Protein AF-A0A0D0DS39-F1 (afdb_monomer_lite)

Organism: NCBI:txid930991

Secondary structure (DSSP, 8-state):
--HHHHHHHHH-GGGGHHHHHHT--HHHHHHHHHHHHHSS---HHHHHHHHHHH-

Structure (mmCIF, N/CA/C/O backbone):
data_AF-A0A0D0DS39-F1
#
_entry.id   AF-A0A0D0DS39-F1
#
loop_
_atom_site.group_PDB
_atom_site.id
_atom_site.type_symbol
_atom_site.label_atom_id
_atom_site.label_alt_id
_atom_site.label_comp_id
_atom_site.label_asym_id
_atom_site.label_entity_id
_atom_site.label_seq_id
_atom_site.pdbx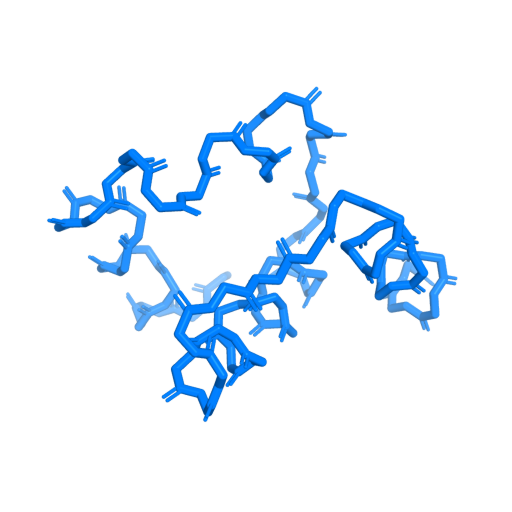_PDB_ins_code
_atom_site.Cartn_x
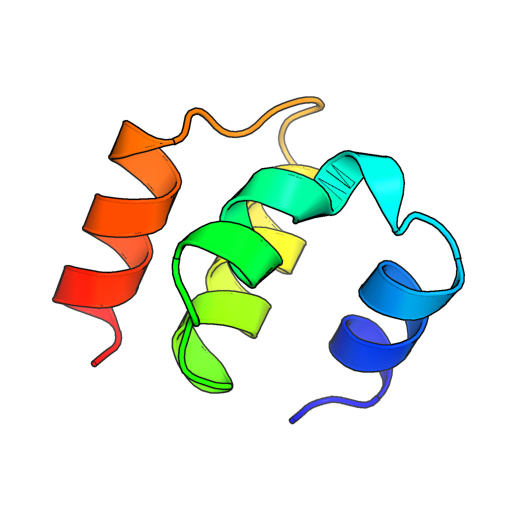_atom_site.Cartn_y
_atom_site.Cartn_z
_atom_site.occupancy
_atom_site.B_iso_or_equiv
_atom_site.auth_seq_id
_atom_site.auth_comp_id
_atom_site.auth_asym_id
_atom_site.auth_atom_id
_atom_site.pdbx_PDB_model_num
ATOM 1 N N . CYS A 1 1 ? -3.963 -12.858 -3.818 1.00 67.12 1 CYS A N 1
ATOM 2 C CA . CYS A 1 1 ? -4.441 -11.486 -3.549 1.00 67.12 1 CYS A CA 1
ATOM 3 C C . CYS A 1 1 ? -5.801 -11.605 -2.869 1.00 67.12 1 CYS A C 1
ATOM 5 O O . CYS A 1 1 ? -6.611 -12.374 -3.380 1.00 67.12 1 CYS A O 1
ATOM 7 N N . PRO A 1 2 ? -6.043 -10.963 -1.717 1.00 78.31 2 PRO A N 1
ATOM 8 C CA . PRO A 1 2 ? -7.312 -11.093 -1.006 1.00 78.31 2 PRO A CA 1
ATOM 9 C C . PRO A 1 2 ? -8.480 -10.614 -1.873 1.00 78.31 2 PRO A C 1
ATOM 11 O O . PRO A 1 2 ? -8.384 -9.573 -2.523 1.00 78.31 2 PRO A O 1
ATOM 14 N N . THR A 1 3 ? -9.613 -11.315 -1.835 1.00 84.50 3 THR A N 1
ATOM 15 C CA . THR A 1 3 ? -10.827 -10.953 -2.592 1.00 84.50 3 THR A CA 1
ATOM 16 C C . THR A 1 3 ? -11.262 -9.507 -2.339 1.00 84.50 3 THR A C 1
ATOM 18 O O . THR A 1 3 ? -11.685 -8.811 -3.258 1.00 84.50 3 THR A O 1
ATOM 21 N N . GLY A 1 4 ? -11.075 -9.010 -1.111 1.00 82.88 4 GLY A N 1
ATOM 22 C CA . GLY A 1 4 ? -11.374 -7.622 -0.752 1.00 82.88 4 GLY A CA 1
ATOM 23 C C . GLY A 1 4 ? -10.523 -6.585 -1.492 1.00 82.88 4 GLY A C 1
ATOM 24 O O . GLY A 1 4 ? -11.019 -5.499 -1.783 1.00 82.88 4 GLY A O 1
ATOM 25 N N . VAL A 1 5 ? -9.275 -6.918 -1.837 1.00 81.62 5 VAL A N 1
ATOM 26 C CA . VAL A 1 5 ? -8.393 -6.051 -2.632 1.00 81.62 5 VAL A CA 1
ATOM 27 C C . VAL A 1 5 ? -8.915 -5.994 -4.061 1.00 81.62 5 VAL A C 1
ATOM 29 O O . VAL A 1 5 ? -9.198 -4.908 -4.555 1.00 81.62 5 VAL A O 1
ATOM 32 N N . ILE A 1 6 ? -9.171 -7.152 -4.675 1.00 84.12 6 ILE A N 1
ATOM 33 C CA . ILE A 1 6 ? -9.723 -7.253 -6.036 1.00 84.12 6 ILE A CA 1
ATOM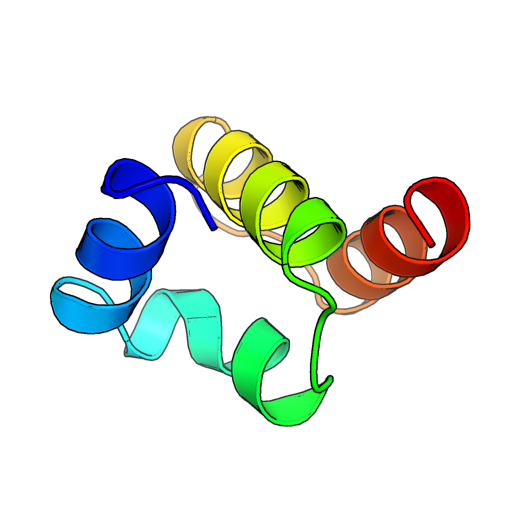 34 C C . ILE A 1 6 ? -11.053 -6.491 -6.147 1.00 84.12 6 ILE A C 1
ATOM 36 O O . ILE A 1 6 ? -11.234 -5.693 -7.063 1.00 84.12 6 ILE A O 1
ATOM 40 N N . HIS A 1 7 ? -11.950 -6.649 -5.170 1.00 87.44 7 HIS A N 1
ATOM 41 C CA . HIS A 1 7 ? -13.204 -5.894 -5.123 1.00 87.44 7 HIS A CA 1
ATOM 42 C C . HIS A 1 7 ? -12.986 -4.376 -5.067 1.00 87.44 7 HIS A C 1
ATOM 44 O O . HIS A 1 7 ? -13.750 -3.642 -5.687 1.00 87.44 7 HIS A O 1
ATOM 50 N N . CYS A 1 8 ? -11.975 -3.879 -4.351 1.00 84.50 8 CYS A N 1
ATOM 51 C CA . CYS A 1 8 ? -11.688 -2.440 -4.310 1.00 84.50 8 CYS A CA 1
ATOM 52 C C . CYS A 1 8 ? -11.165 -1.930 -5.659 1.00 84.50 8 CYS A C 1
ATOM 54 O O . CYS A 1 8 ? -11.559 -0.851 -6.096 1.00 84.50 8 CYS A O 1
ATOM 56 N N . PHE A 1 9 ? -10.344 -2.728 -6.344 1.00 81.31 9 PHE A N 1
ATOM 57 C CA . PHE A 1 9 ? -9.838 -2.404 -7.678 1.00 81.31 9 PHE A CA 1
ATOM 58 C C . PHE A 1 9 ? -10.929 -2.406 -8.757 1.00 81.31 9 PHE A C 1
ATOM 60 O O . PHE A 1 9 ? -10.864 -1.584 -9.668 1.00 81.31 9 PHE A O 1
ATOM 67 N N . ILE A 1 10 ? -11.928 -3.289 -8.651 1.00 84.44 10 ILE A N 1
ATOM 68 C CA . ILE A 1 10 ? -13.056 -3.362 -9.595 1.00 84.44 10 ILE A CA 1
ATOM 69 C C . ILE A 1 10 ? -14.093 -2.266 -9.318 1.00 84.44 10 ILE A C 1
ATOM 71 O O . ILE A 1 10 ? -14.581 -1.641 -10.253 1.00 84.44 10 ILE A O 1
ATOM 75 N N . ASN A 1 11 ? -14.426 -2.016 -8.047 1.00 86.94 11 ASN A N 1
ATOM 76 C CA . ASN A 1 11 ? -15.496 -1.077 -7.687 1.00 86.94 11 ASN A CA 1
ATOM 77 C C . ASN A 1 11 ? -15.033 0.388 -7.621 1.00 86.94 11 ASN A C 1
ATOM 79 O O . ASN A 1 11 ? -15.847 1.283 -7.825 1.00 86.94 11 ASN A O 1
ATOM 83 N N . CYS A 1 12 ? -13.747 0.646 -7.359 1.00 82.25 12 CYS A N 1
ATOM 84 C CA . CYS A 1 12 ? -13.178 1.999 -7.294 1.00 82.25 12 CYS A CA 1
ATOM 85 C C . CYS A 1 12 ? -11.879 2.117 -8.114 1.00 82.25 12 CYS A C 1
ATOM 87 O O . CYS A 1 12 ? -10.850 2.535 -7.574 1.00 82.25 12 CYS A O 1
ATOM 89 N N . PRO A 1 13 ? -11.881 1.781 -9.417 1.00 77.81 13 PRO A N 1
ATOM 90 C CA . PRO A 1 13 ? -10.655 1.712 -10.212 1.00 77.81 13 PRO A CA 1
ATOM 91 C C . PRO A 1 13 ? -9.899 3.047 -10.236 1.00 77.81 13 PRO A C 1
ATOM 93 O O . PRO A 1 13 ? -8.670 3.059 -10.170 1.00 77.81 13 PRO A O 1
ATOM 96 N N . TRP A 1 14 ? -10.612 4.180 -10.255 1.00 79.25 14 TRP A N 1
ATOM 97 C CA . TRP A 1 14 ? -9.998 5.513 -10.272 1.00 79.25 14 TRP A CA 1
ATOM 98 C C . TRP A 1 14 ? -9.203 5.832 -8.994 1.00 79.25 14 TRP A C 1
ATOM 100 O O . TRP A 1 14 ? -8.159 6.477 -9.081 1.00 79.25 14 TRP A O 1
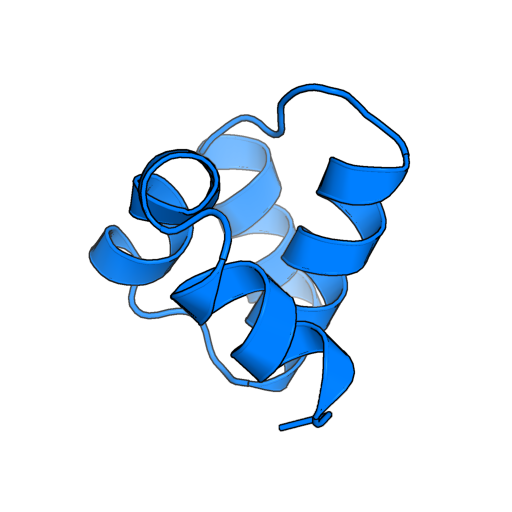ATOM 110 N N . CYS A 1 15 ? -9.633 5.344 -7.824 1.00 78.38 15 CYS A N 1
ATOM 111 C CA . CYS A 1 15 ? -8.937 5.563 -6.548 1.00 78.38 15 CYS A CA 1
ATOM 112 C C . CYS A 1 15 ? -7.576 4.852 -6.496 1.00 78.38 15 CYS A C 1
ATOM 114 O O . CYS A 1 15 ? -6.674 5.279 -5.773 1.00 78.38 15 CYS A O 1
ATOM 116 N N . PHE A 1 16 ? -7.409 3.797 -7.296 1.00 78.25 16 PHE A N 1
ATOM 117 C CA . PHE A 1 16 ? -6.217 2.952 -7.313 1.00 78.25 16 PHE A CA 1
ATOM 118 C C . PHE A 1 16 ? -5.397 3.079 -8.603 1.00 78.25 16 PHE A C 1
ATOM 120 O O . PHE A 1 16 ? -4.520 2.258 -8.862 1.00 78.25 16 PHE A O 1
ATOM 127 N N . MET A 1 17 ? -5.607 4.132 -9.401 1.00 82.25 17 MET A N 1
ATOM 128 C CA . MET A 1 17 ? -4.840 4.347 -10.639 1.00 82.25 17 MET A CA 1
ATOM 129 C C . MET A 1 17 ? -3.331 4.440 -10.403 1.00 82.25 17 MET A C 1
ATOM 131 O O . MET A 1 17 ? -2.548 3.972 -11.225 1.00 82.25 17 MET A O 1
ATOM 135 N N . ALA A 1 18 ? -2.912 4.993 -9.263 1.00 78.44 18 ALA A N 1
ATOM 136 C CA . ALA A 1 18 ? -1.505 5.023 -8.881 1.00 78.44 18 ALA A CA 1
ATOM 137 C C . ALA A 1 18 ? -0.934 3.609 -8.666 1.00 78.44 18 ALA A C 1
ATOM 139 O O . ALA A 1 18 ? 0.175 3.341 -9.114 1.00 78.44 18 ALA A O 1
ATOM 140 N N . ALA A 1 19 ? -1.707 2.686 -8.084 1.00 79.06 19 ALA A N 1
ATOM 141 C CA . ALA A 1 19 ? -1.293 1.296 -7.901 1.00 79.06 19 ALA A CA 1
ATOM 142 C C . ALA A 1 19 ? -1.144 0.545 -9.235 1.00 79.06 19 ALA A C 1
ATOM 144 O O . ALA A 1 19 ? -0.184 -0.203 -9.405 1.00 79.06 19 ALA A O 1
ATOM 145 N N . TYR A 1 20 ? -2.044 0.788 -10.198 1.00 78.25 20 TYR A N 1
ATOM 146 C CA . TYR A 1 20 ? -1.916 0.248 -11.559 1.00 78.25 20 TYR A CA 1
ATOM 147 C C . TYR A 1 20 ? -0.686 0.795 -12.290 1.00 78.25 20 TYR A C 1
ATOM 149 O O . TYR A 1 20 ? 0.025 0.033 -12.936 1.00 78.25 20 TYR A O 1
ATOM 157 N N . ARG A 1 21 ? -0.420 2.104 -12.177 1.00 82.00 21 ARG A N 1
ATOM 158 C CA . ARG A 1 21 ? 0.747 2.749 -12.806 1.00 82.00 21 ARG A CA 1
ATOM 159 C C . ARG A 1 21 ? 2.075 2.287 -12.209 1.00 82.00 21 ARG A C 1
ATOM 161 O O . ARG A 1 21 ? 3.063 2.247 -12.929 1.00 82.00 21 ARG A O 1
ATOM 168 N N . LEU A 1 22 ? 2.092 1.983 -10.913 1.00 81.62 22 LEU A N 1
ATOM 169 C CA . LEU A 1 22 ? 3.277 1.502 -10.200 1.00 81.62 22 LEU A CA 1
ATOM 170 C C . LEU A 1 22 ? 3.511 -0.003 -10.378 1.00 81.62 22 LEU A C 1
ATOM 172 O O . LEU A 1 22 ? 4.638 -0.449 -10.221 1.00 81.62 22 LEU A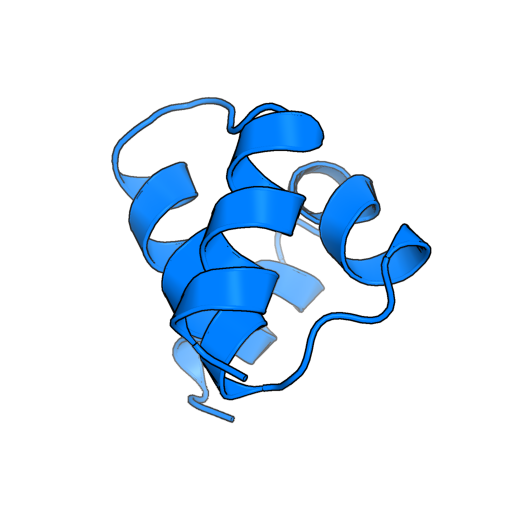 O 1
ATOM 176 N N . GLY A 1 23 ? 2.483 -0.779 -10.737 1.00 82.56 23 GLY A N 1
ATOM 177 C CA . GLY A 1 23 ? 2.615 -2.231 -10.871 1.00 82.56 23 GLY A CA 1
ATOM 178 C C . GLY A 1 23 ? 2.805 -2.937 -9.526 1.00 82.56 23 GLY A C 1
ATOM 179 O O . GLY A 1 23 ? 3.572 -3.891 -9.445 1.00 82.56 23 GLY A O 1
ATOM 180 N N . LEU A 1 24 ? 2.100 -2.471 -8.485 1.00 80.88 24 LEU A N 1
ATOM 181 C CA . LEU A 1 24 ? 2.255 -2.968 -7.114 1.00 80.88 24 LEU A CA 1
ATOM 182 C C . LEU A 1 24 ? 2.108 -4.493 -7.019 1.00 80.88 24 LEU A C 1
ATOM 184 O O . LEU A 1 24 ? 1.158 -5.084 -7.545 1.00 80.88 24 LEU A O 1
ATOM 188 N N . THR A 1 25 ? 2.976 -5.122 -6.227 1.00 83.19 25 THR A N 1
ATOM 189 C CA . THR A 1 25 ? 2.834 -6.537 -5.866 1.00 83.19 25 THR A CA 1
ATOM 190 C C . THR A 1 25 ? 1.572 -6.782 -5.033 1.00 83.19 25 THR A C 1
ATOM 192 O O . THR A 1 25 ? 1.056 -5.899 -4.347 1.00 83.19 25 THR A O 1
ATOM 195 N N . GLY A 1 26 ? 1.044 -8.012 -5.056 1.00 81.81 26 GLY A N 1
ATOM 196 C CA . GLY A 1 26 ? -0.232 -8.336 -4.398 1.00 81.81 26 GLY A CA 1
ATOM 197 C C . GLY A 1 26 ? -0.282 -8.027 -2.892 1.00 81.81 26 GLY A C 1
ATOM 198 O O . GLY A 1 26 ? -1.355 -7.713 -2.382 1.00 81.81 26 GLY A O 1
ATOM 199 N N . LYS A 1 27 ? 0.864 -8.071 -2.195 1.00 85.50 27 LYS A N 1
ATOM 200 C CA . LYS A 1 27 ? 0.991 -7.664 -0.782 1.00 85.50 27 LYS A CA 1
ATOM 201 C C . LYS A 1 27 ? 1.002 -6.141 -0.620 1.00 85.50 27 LYS A C 1
ATOM 203 O O . LYS A 1 27 ? 0.301 -5.612 0.241 1.00 85.50 27 LYS A O 1
ATOM 208 N N . ALA A 1 28 ? 1.742 -5.429 -1.469 1.00 84.25 28 ALA A N 1
ATOM 209 C CA . ALA A 1 28 ? 1.771 -3.968 -1.472 1.00 84.25 28 ALA A CA 1
ATOM 210 C C . ALA A 1 28 ? 0.393 -3.369 -1.802 1.00 84.25 28 ALA A C 1
ATOM 212 O O . ALA A 1 28 ? -0.060 -2.428 -1.147 1.00 84.25 28 ALA A O 1
ATOM 213 N N . ALA A 1 29 ? -0.318 -3.973 -2.756 1.00 84.69 29 ALA A N 1
ATOM 214 C CA . ALA A 1 29 ? -1.682 -3.610 -3.120 1.00 84.69 29 ALA A CA 1
ATOM 215 C C . ALA A 1 29 ? -2.658 -3.751 -1.936 1.00 84.69 29 ALA A C 1
ATOM 217 O O . ALA A 1 29 ? -3.504 -2.884 -1.722 1.00 84.69 29 ALA A O 1
ATOM 218 N N . GLU A 1 30 ? -2.517 -4.800 -1.121 1.00 87.81 30 GLU A N 1
ATOM 219 C CA . GLU A 1 30 ? -3.308 -4.971 0.100 1.00 87.81 30 GLU A CA 1
ATOM 220 C C . GLU A 1 30 ? -3.028 -3.871 1.133 1.00 87.81 30 GLU A C 1
ATOM 222 O O . GLU A 1 30 ? -3.964 -3.269 1.673 1.00 87.81 30 GLU A O 1
ATOM 227 N N . GLY A 1 31 ? -1.749 -3.553 1.357 1.00 85.50 31 GLY A N 1
ATOM 228 C CA . GLY A 1 31 ? -1.338 -2.448 2.224 1.00 85.50 31 GLY A CA 1
ATOM 229 C C . GLY A 1 31 ? -1.911 -1.106 1.762 1.00 85.50 31 GLY A C 1
ATOM 230 O O . GLY A 1 31 ? -2.462 -0.349 2.569 1.00 85.50 31 GLY A O 1
ATOM 231 N N . ALA A 1 32 ? -1.868 -0.843 0.455 1.00 84.69 32 ALA A N 1
ATOM 232 C CA . ALA A 1 32 ? -2.420 0.363 -0.148 1.00 84.69 32 ALA A CA 1
ATOM 233 C C . ALA A 1 32 ? -3.948 0.452 0.015 1.00 84.69 32 ALA A C 1
ATOM 235 O O . ALA A 1 32 ? -4.451 1.494 0.440 1.00 84.69 32 ALA A O 1
ATOM 236 N N . VAL A 1 33 ? -4.690 -0.637 -0.229 1.00 85.00 33 VAL A N 1
ATOM 237 C CA . VAL A 1 33 ? -6.151 -0.692 -0.017 1.00 85.00 33 VAL A CA 1
ATOM 238 C C . VAL A 1 33 ? -6.510 -0.430 1.442 1.00 85.00 33 VAL A C 1
ATOM 240 O O . VAL A 1 33 ? -7.415 0.357 1.727 1.00 85.00 33 VAL A O 1
ATOM 243 N N . LYS A 1 34 ? -5.790 -1.044 2.385 1.00 85.50 34 LYS A N 1
ATOM 244 C CA . LYS A 1 34 ? -6.044 -0.843 3.817 1.00 85.50 34 LYS A CA 1
ATOM 245 C C . LYS A 1 34 ? -5.773 0.604 4.234 1.00 85.50 34 LYS A C 1
ATOM 247 O O . LYS A 1 34 ? -6.579 1.186 4.958 1.00 85.50 34 LYS A O 1
ATOM 252 N N . LYS A 1 35 ? -4.681 1.203 3.747 1.00 82.88 35 LYS A N 1
ATOM 253 C CA . LYS A 1 35 ? -4.327 2.602 4.031 1.00 82.88 35 LYS A CA 1
ATOM 254 C C . LYS A 1 35 ? -5.339 3.581 3.428 1.00 82.88 35 LYS A C 1
ATOM 256 O O . LYS A 1 35 ? -5.706 4.536 4.102 1.00 82.88 35 LYS A O 1
ATOM 261 N N . GLN A 1 36 ? -5.834 3.314 2.220 1.00 79.62 36 GLN A N 1
ATOM 262 C CA . GLN A 1 36 ? -6.794 4.176 1.521 1.00 79.62 36 GLN A CA 1
ATOM 263 C C . GLN A 1 36 ? -8.235 4.044 2.048 1.00 79.62 36 GLN A C 1
ATOM 265 O O . GLN A 1 36 ? -9.022 4.980 1.979 1.00 79.62 36 GLN A O 1
ATOM 270 N N . LYS A 1 37 ? -8.597 2.904 2.647 1.00 78.19 37 LYS A N 1
ATOM 271 C CA . LYS A 1 37 ? -9.851 2.800 3.415 1.00 78.19 37 LYS A CA 1
ATOM 272 C C . LYS A 1 37 ? -9.829 3.619 4.707 1.00 78.19 37 LYS A C 1
ATOM 274 O O . LYS A 1 37 ? -10.883 4.028 5.174 1.00 78.19 37 LYS A O 1
ATOM 279 N N . GLN A 1 38 ? -8.650 3.815 5.297 1.00 79.94 38 GLN A N 1
ATOM 280 C CA . GLN A 1 38 ? -8.472 4.610 6.517 1.00 79.94 38 GLN A CA 1
ATOM 281 C C . GLN A 1 38 ? -8.289 6.103 6.210 1.00 79.94 38 GLN A C 1
ATOM 283 O O . GLN A 1 38 ? -8.799 6.949 6.935 1.00 79.94 38 GLN A O 1
ATOM 288 N N . HIS A 1 39 ? -7.587 6.428 5.124 1.00 71.56 39 HIS A N 1
ATOM 289 C CA . HIS A 1 39 ? -7.366 7.792 4.655 1.00 71.56 39 HIS A CA 1
ATOM 290 C C . HIS A 1 39 ? -7.929 7.958 3.249 1.00 71.56 39 HIS A C 1
ATO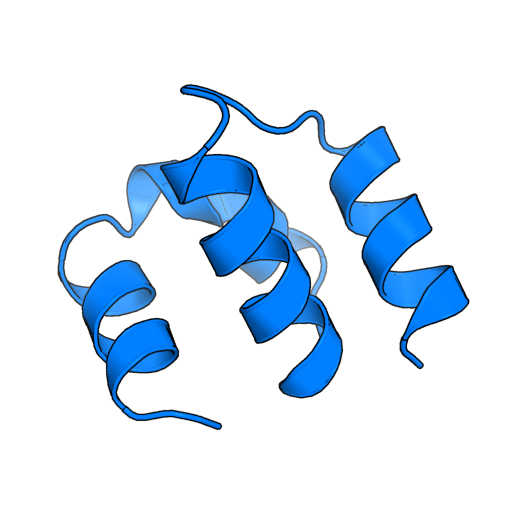M 292 O O . HIS A 1 39 ? -7.529 7.246 2.337 1.00 71.56 39 HIS A O 1
ATOM 298 N N . GLN A 1 40 ? -8.788 8.956 3.063 1.00 69.19 40 GLN A N 1
ATOM 299 C CA . GLN A 1 40 ? -9.534 9.224 1.827 1.00 69.19 40 GLN A CA 1
ATOM 300 C C . GLN A 1 40 ? -8.659 9.319 0.556 1.00 69.19 40 GLN A C 1
ATOM 302 O O . GLN A 1 40 ? -9.145 9.087 -0.548 1.00 69.19 40 GLN A O 1
ATOM 307 N N . GLN A 1 41 ? -7.361 9.607 0.706 1.00 71.69 41 GLN A N 1
ATOM 308 C CA . GLN A 1 41 ? -6.362 9.551 -0.358 1.00 71.69 41 GLN A CA 1
ATOM 309 C C . GLN A 1 41 ? -5.007 9.085 0.187 1.00 71.69 41 GLN A C 1
ATOM 311 O O . GLN A 1 41 ? -4.615 9.420 1.304 1.00 71.69 41 GLN A O 1
ATOM 316 N N . VAL A 1 42 ? -4.266 8.336 -0.630 1.00 75.19 42 VAL A N 1
ATOM 317 C CA . VAL A 1 42 ? -2.877 7.940 -0.359 1.00 75.19 42 VAL A CA 1
ATOM 318 C C . VAL A 1 42 ? -2.018 8.561 -1.451 1.00 75.19 42 VAL A C 1
ATOM 320 O O . VAL A 1 42 ? -2.337 8.424 -2.631 1.00 75.19 42 VAL A O 1
ATOM 323 N N . SER A 1 43 ? -0.953 9.267 -1.069 1.00 82.19 43 SER A N 1
ATOM 324 C CA . SER A 1 43 ? -0.031 9.862 -2.036 1.00 82.19 43 SER A CA 1
ATOM 325 C C . SER A 1 43 ? 0.768 8.784 -2.772 1.00 82.19 43 SER A C 1
ATOM 327 O O . SER A 1 43 ? 1.019 7.699 -2.244 1.00 82.19 43 SER A O 1
ATOM 329 N N . GLN A 1 44 ? 1.219 9.097 -3.988 1.00 78.75 44 GLN A N 1
ATOM 330 C CA . GLN A 1 44 ? 2.044 8.182 -4.779 1.00 78.75 44 GLN A CA 1
ATOM 331 C C . GLN A 1 44 ? 3.342 7.801 -4.045 1.00 78.75 44 GLN A C 1
ATOM 333 O O . GLN A 1 44 ? 3.726 6.635 -4.041 1.00 78.75 44 GLN A O 1
ATOM 338 N N . SER A 1 45 ? 3.975 8.752 -3.350 1.00 82.81 45 SER A N 1
ATOM 339 C CA . SER A 1 45 ? 5.169 8.488 -2.535 1.00 82.81 45 SER A CA 1
ATOM 340 C C . SER A 1 45 ? 4.886 7.535 -1.374 1.00 82.81 45 SER A C 1
ATOM 342 O O . SER A 1 45 ? 5.705 6.672 -1.077 1.00 82.81 45 SER A O 1
ATOM 344 N N . ALA A 1 46 ? 3.715 7.644 -0.737 1.00 83.00 46 ALA A N 1
ATOM 345 C CA . ALA A 1 46 ? 3.314 6.708 0.308 1.00 83.00 46 ALA A CA 1
ATOM 346 C C . ALA A 1 46 ? 3.033 5.307 -0.258 1.00 83.00 46 ALA A C 1
ATOM 348 O O . ALA A 1 46 ? 3.374 4.323 0.390 1.00 83.00 46 ALA A O 1
ATOM 349 N N . MET A 1 47 ? 2.465 5.198 -1.466 1.00 84.38 47 MET A N 1
ATOM 350 C CA . MET A 1 47 ? 2.311 3.907 -2.152 1.00 84.38 47 MET A CA 1
ATOM 351 C C . MET A 1 47 ? 3.662 3.257 -2.465 1.00 84.38 47 MET A C 1
ATOM 353 O O . MET A 1 47 ? 3.825 2.073 -2.188 1.00 84.38 47 MET A O 1
ATOM 357 N N . MET A 1 48 ? 4.637 4.024 -2.961 1.00 84.12 48 MET A N 1
ATOM 358 C CA . MET A 1 48 ? 5.994 3.514 -3.197 1.00 84.12 48 MET A CA 1
ATOM 359 C C . MET A 1 48 ? 6.689 3.080 -1.904 1.00 84.12 48 MET A C 1
ATOM 361 O O . MET A 1 48 ? 7.345 2.045 -1.875 1.00 84.12 48 MET A O 1
ATOM 365 N N . LEU A 1 49 ? 6.518 3.830 -0.812 1.00 85.56 49 LEU A N 1
ATOM 366 C CA . LEU A 1 49 ? 7.054 3.433 0.492 1.00 85.56 49 LEU A CA 1
ATOM 367 C C . LEU A 1 49 ? 6.439 2.106 0.968 1.00 85.56 49 LEU A C 1
ATOM 369 O O . LEU A 1 49 ? 7.147 1.238 1.467 1.00 85.56 49 LEU A O 1
ATOM 373 N N . ILE A 1 50 ? 5.122 1.942 0.803 1.00 83.44 50 ILE A N 1
ATOM 374 C CA . ILE A 1 50 ? 4.411 0.704 1.148 1.00 83.44 50 ILE A CA 1
ATOM 375 C C . ILE A 1 50 ? 4.939 -0.466 0.316 1.00 83.44 50 ILE A C 1
ATOM 377 O O . ILE A 1 50 ? 5.153 -1.542 0.865 1.00 83.44 50 ILE A O 1
ATOM 381 N N . GLU A 1 51 ? 5.173 -0.260 -0.977 1.00 82.62 51 GLU A N 1
ATOM 382 C CA . GLU A 1 51 ? 5.774 -1.269 -1.846 1.00 82.62 51 GLU A CA 1
ATOM 383 C C . GLU A 1 51 ? 7.185 -1.649 -1.403 1.00 82.62 51 GLU A C 1
ATOM 385 O O . GLU A 1 51 ? 7.466 -2.829 -1.243 1.00 82.62 51 GLU A O 1
ATOM 390 N N . ALA A 1 52 ? 8.046 -0.672 -1.122 1.00 85.44 52 ALA A N 1
ATOM 391 C CA . ALA A 1 52 ? 9.417 -0.921 -0.685 1.00 85.44 52 ALA A CA 1
ATOM 392 C C . ALA A 1 52 ? 9.502 -1.664 0.662 1.00 85.44 52 ALA A C 1
ATOM 394 O O . ALA A 1 52 ? 10.438 -2.425 0.879 1.00 85.44 52 ALA A O 1
ATOM 395 N N . VAL A 1 53 ? 8.539 -1.446 1.565 1.00 85.38 53 VAL A N 1
ATOM 396 C CA . VAL A 1 53 ? 8.479 -2.125 2.872 1.00 85.38 53 VAL A CA 1
ATOM 397 C C . VAL A 1 53 ? 7.858 -3.525 2.774 1.00 85.38 53 VAL A C 1
ATOM 399 O O . VAL A 1 53 ? 8.147 -4.374 3.615 1.00 85.38 53 VAL A O 1
ATOM 402 N N . LEU A 1 54 ? 6.971 -3.761 1.801 1.00 81.06 54 LEU A N 1
ATOM 403 C CA . LEU A 1 54 ? 6.197 -5.006 1.678 1.00 81.06 54 LEU A CA 1
ATOM 404 C C . LEU A 1 54 ? 6.665 -5.948 0.558 1.00 81.06 54 LEU A C 1
ATOM 406 O O . LEU A 1 54 ? 6.135 -7.065 0.485 1.00 81.06 54 LEU A O 1
ATOM 410 N N . ASN A 1 55 ? 7.590 -5.508 -0.302 1.00 67.25 55 ASN A N 1
ATOM 411 C CA . ASN A 1 55 ? 8.288 -6.357 -1.274 1.00 67.25 55 ASN A CA 1
ATOM 412 C C . ASN A 1 55 ? 9.242 -7.342 -0.598 1.00 67.25 55 ASN A C 1
ATOM 414 O O . ASN A 1 55 ? 9.900 -6.963 0.394 1.00 67.25 55 ASN A O 1
#

Foldseek 3Di:
DDPVLVVCCVVPVVLCVLVVVVVADPQLSVVLVVVCVVPVHDDSVNSVVSRVVRD

Sequence (55 aa):
CPTGVIHCFINCPWCFMAAYRLGLTGKAAEGAVKKQKQHQQVSQSAMMLIEAVLN

Radius of gyration: 9.78 Å; chains: 1; bounding box: 25×21×19 Å

pLDDT: mean 81.21, std 4.67, range [67.12, 87.81]